Protein AF-A0A0A0R099-F1 (afdb_monomer)

Solvent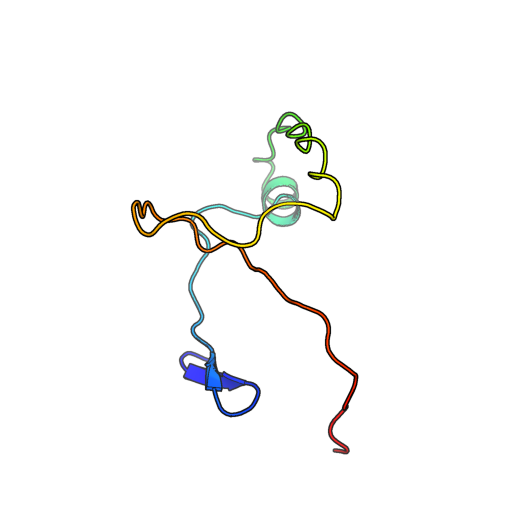-accessible surface area (backbone atoms only — not comparable to full-atom values): 5576 Å² total; per-residue (Å²): 121,77,55,42,78,48,90,96,35,66,39,82,72,76,83,72,98,63,80,50,71,70,58,23,52,75,71,71,67,60,71,93,70,81,79,76,78,74,73,81,77,78,68,97,70,86,74,88,86,81,78,98,81,79,88,76,95,72,94,72,86,82,80,79,90,72,78,94,80,80,82,82,131

Radius of gyration: 18.93 Å; Cα contacts (8 Å, |Δi|>4): 19; chains: 1; bounding box: 29×43×40 Å

Organism: NCBI:txid1564280

Foldseek 3Di:
DAQPDDPNGGDHDDDDPDDDQVVCVVVVNHDDDPPPDDPPDPDPDDDDDDDDDDDDDDPDDDDDDDDDDDDDD

Structure (mmCIF, N/CA/C/O backbone):
data_AF-A0A0A0R099-F1
#
_entry.id   AF-A0A0A0R099-F1
#
loop_
_atom_site.group_PDB
_atom_site.id
_atom_site.type_symbol
_atom_site.label_atom_id
_atom_site.label_alt_id
_atom_site.label_comp_id
_atom_site.label_asym_id
_atom_site.label_entity_id
_atom_site.label_seq_id
_atom_site.pdbx_PDB_ins_code
_atom_site.Cartn_x
_atom_site.Cartn_y
_atom_site.Cartn_z
_atom_site.occupancy
_atom_site.B_iso_or_equiv
_atom_site.auth_seq_id
_atom_site.auth_comp_id
_atom_site.auth_asym_id
_atom_site.auth_atom_id
_atom_site.pdbx_PDB_model_num
ATOM 1 N N . MET A 1 1 ? 13.104 -9.663 -4.543 1.00 77.31 1 MET A N 1
ATOM 2 C CA . MET A 1 1 ? 12.528 -8.646 -5.454 1.00 77.31 1 MET A CA 1
ATOM 3 C C . MET A 1 1 ? 13.066 -7.225 -5.233 1.00 77.31 1 MET A C 1
ATOM 5 O O . MET A 1 1 ? 12.592 -6.314 -5.897 1.00 77.31 1 MET A O 1
ATOM 9 N N . GLN A 1 2 ? 14.046 -6.986 -4.351 1.00 86.44 2 GLN A N 1
ATOM 10 C CA . GLN A 1 2 ? 14.596 -5.633 -4.205 1.00 86.44 2 GLN A CA 1
ATOM 11 C C . GLN A 1 2 ? 15.431 -5.252 -5.432 1.00 86.44 2 GLN A C 1
ATOM 13 O O . GLN A 1 2 ? 16.269 -6.044 -5.851 1.00 86.44 2 GLN A O 1
ATOM 18 N N . GLY A 1 3 ? 15.212 -4.053 -5.979 1.00 84.31 3 GLY A N 1
ATOM 19 C CA . GLY A 1 3 ? 15.940 -3.567 -7.155 1.00 84.31 3 GLY A CA 1
ATOM 20 C C . GLY A 1 3 ? 15.432 -4.123 -8.489 1.00 84.31 3 GLY A C 1
ATOM 21 O O . GLY A 1 3 ? 16.192 -4.149 -9.450 1.00 84.31 3 GLY A O 1
ATOM 22 N N . PHE A 1 4 ? 14.173 -4.577 -8.556 1.00 88.38 4 PHE A N 1
ATOM 23 C CA . PHE A 1 4 ? 13.571 -5.091 -9.790 1.00 88.38 4 PHE A CA 1
ATOM 24 C C . PHE A 1 4 ? 13.572 -4.015 -10.895 1.00 88.38 4 PHE A C 1
ATOM 26 O O . PHE A 1 4 ? 13.075 -2.915 -10.637 1.00 88.38 4 PHE A O 1
ATOM 33 N N . PRO A 1 5 ? 14.113 -4.285 -12.097 1.00 92.06 5 PRO A N 1
ATOM 34 C CA . PRO A 1 5 ? 14.090 -3.329 -13.199 1.00 92.06 5 PRO A CA 1
ATOM 35 C C . PRO A 1 5 ? 12.654 -2.990 -13.608 1.00 92.06 5 PRO A C 1
ATOM 37 O O . PRO A 1 5 ? 11.859 -3.868 -13.926 1.00 92.06 5 PRO A O 1
ATOM 40 N N . PHE A 1 6 ? 12.313 -1.710 -13.590 1.00 89.56 6 PHE A N 1
ATOM 41 C CA . PHE A 1 6 ? 11.009 -1.194 -13.971 1.00 89.56 6 PHE A CA 1
ATOM 42 C C . PHE A 1 6 ? 11.217 -0.003 -14.895 1.00 89.56 6 PHE A C 1
ATOM 44 O O . PHE A 1 6 ? 11.623 1.061 -14.430 1.00 89.56 6 PHE A O 1
ATOM 51 N N . TYR A 1 7 ? 10.986 -0.215 -16.193 1.00 87.62 7 TYR A N 1
ATOM 52 C CA . TYR A 1 7 ? 11.247 0.767 -17.253 1.00 87.62 7 TYR A CA 1
ATOM 53 C C . TYR A 1 7 ? 12.617 1.437 -17.083 1.00 87.62 7 TYR A C 1
ATOM 55 O O . TYR A 1 7 ? 12.722 2.601 -16.699 1.00 87.62 7 TYR A O 1
ATOM 63 N N . ASP A 1 8 ? 13.668 0.631 -17.255 1.00 86.00 8 ASP A N 1
ATOM 64 C CA . ASP A 1 8 ? 15.080 1.035 -17.173 1.00 86.00 8 ASP A CA 1
ATOM 65 C C . ASP A 1 8 ? 15.526 1.637 -15.828 1.00 86.00 8 ASP A C 1
ATOM 67 O O . ASP A 1 8 ? 16.656 2.106 -15.677 1.00 86.00 8 ASP A O 1
ATOM 71 N N . LYS A 1 9 ? 14.670 1.581 -14.800 1.00 91.94 9 LYS A N 1
ATOM 72 C CA . LYS A 1 9 ? 14.954 2.093 -13.460 1.00 91.94 9 LYS A CA 1
ATOM 73 C C . LYS A 1 9 ? 14.699 1.035 -12.395 1.00 91.94 9 LYS A C 1
ATOM 75 O O . LYS A 1 9 ? 13.656 0.395 -12.365 1.00 91.94 9 LYS A O 1
ATOM 80 N N . ALA A 1 10 ? 15.631 0.863 -11.462 1.00 89.69 10 ALA A N 1
ATOM 81 C CA . ALA A 1 10 ? 15.453 -0.091 -10.370 1.00 89.69 10 ALA A CA 1
ATOM 82 C C . ALA A 1 10 ? 14.314 0.344 -9.424 1.00 89.69 10 ALA A C 1
ATOM 84 O O . ALA A 1 10 ? 14.377 1.405 -8.793 1.00 89.69 10 ALA A O 1
ATOM 85 N N . MET A 1 11 ? 13.282 -0.492 -9.293 1.00 92.75 11 MET A N 1
ATOM 86 C CA . MET A 1 11 ? 12.191 -0.306 -8.343 1.00 92.75 11 MET A CA 1
ATOM 87 C C . MET A 1 11 ? 12.661 -0.652 -6.927 1.00 92.75 11 MET A C 1
ATOM 89 O O . MET A 1 11 ? 13.188 -1.737 -6.659 1.00 92.75 11 MET A O 1
ATOM 93 N N . ARG A 1 12 ? 12.433 0.273 -5.992 1.00 92.38 12 ARG A N 1
ATOM 94 C CA . ARG A 1 12 ? 12.666 0.050 -4.563 1.00 92.38 12 ARG A CA 1
ATOM 95 C C . ARG A 1 12 ? 11.367 -0.372 -3.890 1.00 92.38 12 ARG A C 1
ATOM 97 O O . ARG A 1 12 ? 10.395 0.377 -3.908 1.00 92.38 12 ARG A O 1
ATOM 104 N N . ILE A 1 13 ? 11.388 -1.527 -3.237 1.00 91.56 13 ILE A N 1
ATOM 105 C CA . ILE A 1 13 ? 10.241 -2.092 -2.526 1.00 91.56 13 ILE A CA 1
ATOM 106 C C . ILE A 1 13 ? 10.499 -1.982 -1.020 1.00 91.56 13 ILE A C 1
ATOM 108 O O . ILE A 1 13 ? 11.604 -2.248 -0.540 1.00 91.56 13 ILE A O 1
ATOM 112 N N . ALA A 1 14 ? 9.490 -1.545 -0.270 1.00 94.06 14 ALA A N 1
ATOM 113 C CA . ALA A 1 14 ? 9.524 -1.452 1.185 1.00 94.06 14 ALA A CA 1
ATOM 114 C C . ALA A 1 14 ? 8.135 -1.737 1.762 1.00 94.06 14 ALA A C 1
ATOM 116 O O . ALA A 1 14 ? 7.125 -1.526 1.091 1.00 94.06 14 ALA A O 1
ATOM 117 N N . TYR A 1 15 ? 8.090 -2.175 3.019 1.00 94.56 15 TYR A N 1
ATOM 118 C CA . TYR A 1 15 ? 6.831 -2.289 3.745 1.00 94.56 15 TYR A CA 1
ATOM 119 C C . TYR A 1 15 ? 6.238 -0.909 4.020 1.00 94.56 15 TYR A C 1
ATOM 121 O O . TYR A 1 15 ? 6.952 0.052 4.330 1.00 94.56 15 TYR A O 1
ATOM 129 N N . SER A 1 16 ? 4.914 -0.817 3.934 1.00 94.31 16 SER A N 1
ATOM 130 C CA . SER A 1 16 ? 4.196 0.345 4.434 1.00 94.31 16 SER A CA 1
ATOM 131 C C . SER A 1 16 ? 4.276 0.385 5.960 1.00 94.31 16 SER A C 1
ATOM 133 O O . SER A 1 16 ? 4.340 -0.639 6.635 1.00 94.31 16 SER A O 1
ATOM 135 N N . LYS A 1 17 ? 4.248 1.595 6.522 1.00 93.06 17 LYS A N 1
ATOM 136 C CA . LYS A 1 17 ? 4.209 1.784 7.983 1.00 93.06 17 LYS A CA 1
ATOM 137 C C . LYS A 1 17 ? 2.861 1.392 8.595 1.00 93.06 17 LYS A C 1
ATOM 139 O O . LYS A 1 17 ? 2.769 1.203 9.800 1.00 93.06 17 LYS A O 1
ATOM 144 N N . SER A 1 18 ? 1.816 1.332 7.775 1.00 92.44 18 SER A N 1
ATOM 145 C CA . SER A 1 18 ? 0.448 1.022 8.174 1.00 92.44 18 SER A CA 1
ATOM 146 C C . SER A 1 18 ? -0.185 0.057 7.182 1.00 92.44 18 SER A C 1
ATOM 148 O O . SER A 1 18 ? 0.134 0.093 5.989 1.00 92.44 18 SER A O 1
ATOM 150 N N . ASP A 1 19 ? -1.128 -0.743 7.665 1.00 92.88 19 ASP A N 1
ATOM 151 C CA . ASP A 1 19 ? -1.942 -1.609 6.820 1.00 92.88 19 ASP A CA 1
ATOM 152 C C . ASP A 1 19 ? -2.894 -0.790 5.932 1.00 92.88 19 ASP A C 1
ATOM 154 O O . ASP A 1 19 ? -3.303 0.325 6.274 1.00 92.88 19 ASP A O 1
ATOM 158 N N . SER A 1 20 ? -3.247 -1.350 4.774 1.00 92.81 20 SER A N 1
ATOM 159 C CA . SER A 1 20 ? -4.310 -0.809 3.928 1.00 92.81 20 SER A CA 1
ATOM 160 C C . SER A 1 20 ? -5.686 -1.147 4.505 1.00 92.81 20 SER A C 1
ATOM 162 O O . SER A 1 20 ? -5.835 -2.091 5.280 1.00 92.81 20 SER A O 1
ATOM 164 N N . ASP A 1 21 ? -6.717 -0.408 4.096 1.00 91.06 21 ASP A N 1
ATOM 165 C CA . ASP A 1 21 ? -8.076 -0.596 4.620 1.00 91.06 21 ASP A CA 1
ATOM 166 C C . ASP A 1 21 ? -8.614 -2.015 4.376 1.00 91.06 21 ASP A C 1
ATOM 168 O O . ASP A 1 21 ? -9.311 -2.557 5.227 1.00 91.06 21 ASP A O 1
ATOM 172 N N . ILE A 1 22 ? -8.269 -2.640 3.245 1.00 94.12 22 ILE A N 1
ATOM 173 C CA . ILE A 1 22 ? -8.672 -4.021 2.937 1.00 94.12 22 ILE A CA 1
ATOM 174 C C . ILE A 1 22 ? -8.021 -4.990 3.929 1.00 94.12 22 ILE A C 1
ATOM 176 O O . ILE A 1 22 ? -8.707 -5.821 4.519 1.00 94.12 22 ILE A O 1
ATOM 180 N N . VAL A 1 23 ? -6.715 -4.842 4.167 1.00 93.88 23 VAL A N 1
ATOM 181 C CA . VAL A 1 23 ? -5.975 -5.681 5.120 1.00 93.88 23 VAL A CA 1
ATOM 182 C C . VAL A 1 23 ? -6.486 -5.463 6.546 1.00 93.88 23 VAL A C 1
ATOM 184 O O . VAL A 1 23 ? -6.701 -6.427 7.273 1.00 93.88 23 VAL A O 1
ATOM 187 N N . ALA A 1 24 ? -6.750 -4.217 6.939 1.00 95.19 24 ALA A N 1
ATOM 188 C CA . ALA A 1 24 ? -7.277 -3.890 8.261 1.00 95.19 24 ALA A CA 1
ATOM 189 C C . ALA A 1 24 ? -8.696 -4.443 8.488 1.00 95.19 24 ALA A C 1
ATOM 191 O O . ALA A 1 24 ? -9.008 -4.892 9.589 1.00 95.19 24 ALA A O 1
ATOM 192 N N . LYS A 1 25 ? -9.552 -4.454 7.457 1.00 94.19 25 LYS A N 1
ATOM 193 C CA . LYS A 1 25 ? -10.886 -5.076 7.524 1.00 94.19 25 LYS A CA 1
ATOM 194 C C . LYS A 1 25 ? -10.790 -6.585 7.709 1.00 94.19 25 LYS A C 1
ATOM 196 O O . LYS A 1 25 ? -11.477 -7.121 8.569 1.00 94.19 25 LYS A O 1
ATOM 201 N N . LEU A 1 26 ? -9.899 -7.243 6.966 1.00 96.38 26 LEU A N 1
ATOM 202 C CA . 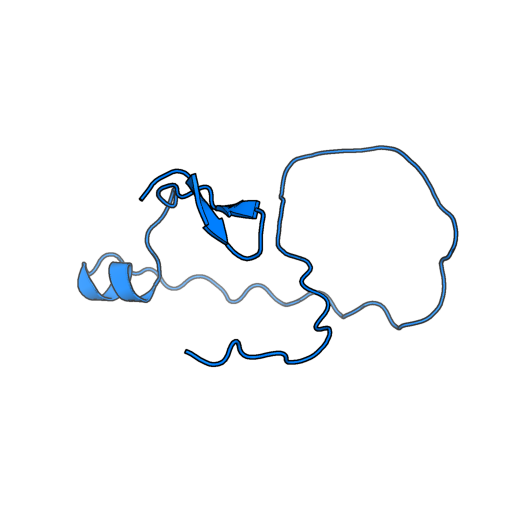LEU A 1 26 ? -9.647 -8.679 7.117 1.00 96.38 26 LEU A CA 1
ATOM 203 C C . LEU A 1 26 ? -9.109 -9.026 8.512 1.00 96.38 26 LEU A C 1
ATOM 205 O O . LEU A 1 26 ? -9.498 -10.038 9.081 1.00 96.38 26 LEU A O 1
ATOM 209 N N . LYS A 1 27 ? -8.253 -8.172 9.087 1.00 94.81 27 LYS A N 1
ATOM 210 C CA . LYS A 1 27 ? -7.721 -8.340 10.450 1.00 94.81 27 LYS A CA 1
ATOM 211 C C . LYS A 1 27 ? -8.702 -7.936 11.562 1.00 94.81 27 LYS A C 1
ATOM 213 O O . LYS A 1 27 ? -8.393 -8.154 12.728 1.00 94.81 27 LYS A O 1
ATOM 218 N N . GLY A 1 28 ? -9.834 -7.303 11.242 1.00 93.50 28 GLY A N 1
ATOM 219 C CA . GLY A 1 28 ? -10.773 -6.770 12.239 1.00 93.50 28 GLY A CA 1
ATOM 220 C C . GLY A 1 28 ? -10.273 -5.531 13.000 1.00 93.50 28 GLY A C 1
ATOM 221 O O . GLY A 1 28 ? -10.850 -5.160 14.016 1.00 93.50 28 GLY A O 1
ATOM 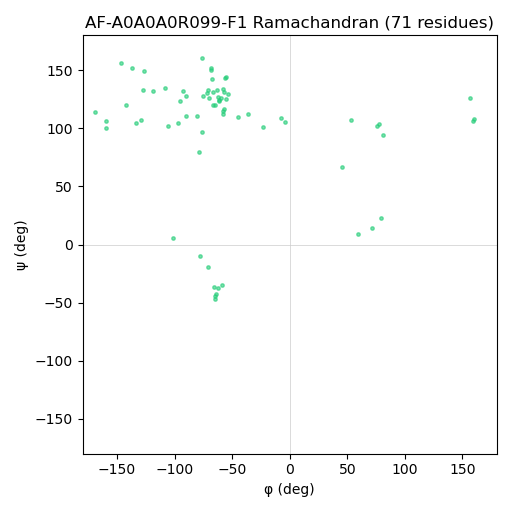222 N N . THR A 1 29 ? -9.214 -4.869 12.526 1.00 93.00 29 THR A N 1
ATOM 223 C CA . THR A 1 29 ? -8.623 -3.670 13.157 1.00 93.00 29 THR A CA 1
ATOM 224 C C . THR A 1 29 ? -9.024 -2.364 12.464 1.00 93.00 29 THR A C 1
ATOM 226 O O . THR A 1 29 ? -8.522 -1.291 12.810 1.00 93.00 29 THR A O 1
ATOM 229 N N . TYR A 1 30 ? -9.920 -2.435 11.475 1.00 91.50 30 TYR A N 1
ATOM 230 C CA . TYR A 1 30 ? -10.370 -1.276 10.710 1.00 91.50 30 TYR A CA 1
ATOM 231 C C . TYR A 1 30 ? -11.079 -0.248 11.597 1.00 91.50 30 TYR A C 1
ATOM 233 O O . TYR A 1 30 ? -12.045 -0.557 12.291 1.00 91.50 30 TYR A O 1
ATOM 241 N N . LYS A 1 31 ? -10.620 1.003 11.518 1.00 88.88 31 LYS A N 1
ATOM 242 C CA . LYS A 1 31 ? -11.292 2.170 12.094 1.00 88.88 31 LYS A CA 1
ATOM 243 C C . LYS A 1 31 ? -11.650 3.126 10.968 1.00 88.88 31 LYS A C 1
ATOM 245 O O . LYS A 1 31 ? -10.798 3.429 10.129 1.00 88.88 31 LYS A O 1
ATOM 250 N N . GLU A 1 32 ? -12.892 3.602 10.954 1.00 86.19 32 GLU A N 1
ATOM 251 C CA . GLU A 1 32 ? -13.336 4.559 9.948 1.00 86.19 32 GLU A CA 1
ATOM 252 C C . GLU A 1 32 ? -12.565 5.871 10.112 1.00 86.19 32 GLU A C 1
ATOM 254 O O . GLU A 1 32 ? -12.571 6.505 11.169 1.00 86.19 32 GLU A O 1
ATOM 259 N N . ARG A 1 33 ? -11.839 6.250 9.059 1.00 81.12 33 ARG A N 1
ATOM 260 C CA . ARG A 1 33 ? -11.104 7.510 9.020 1.00 81.12 33 ARG A CA 1
ATOM 261 C C . ARG A 1 33 ? -12.003 8.564 8.379 1.00 81.12 33 ARG A C 1
ATOM 263 O O . ARG A 1 33 ? -12.547 8.290 7.307 1.00 81.12 33 ARG A O 1
ATOM 270 N N . PRO A 1 34 ? -12.135 9.766 8.972 1.00 79.88 34 PRO A N 1
ATOM 271 C CA . PRO A 1 34 ? -12.913 10.830 8.358 1.00 79.88 34 PRO A CA 1
ATOM 272 C C . PRO A 1 34 ? -12.352 11.109 6.964 1.00 79.88 34 PRO A C 1
ATOM 274 O O . PRO A 1 34 ? -11.135 11.238 6.783 1.00 79.88 34 PRO A O 1
ATOM 277 N N . LYS A 1 35 ? -13.238 11.166 5.964 1.00 75.19 35 LYS A N 1
ATOM 278 C CA . LYS A 1 35 ? -12.850 11.495 4.591 1.00 75.19 35 LYS A CA 1
ATOM 279 C C . LYS A 1 35 ? -12.176 12.862 4.625 1.00 75.19 35 LYS A C 1
ATOM 281 O O . LYS A 1 35 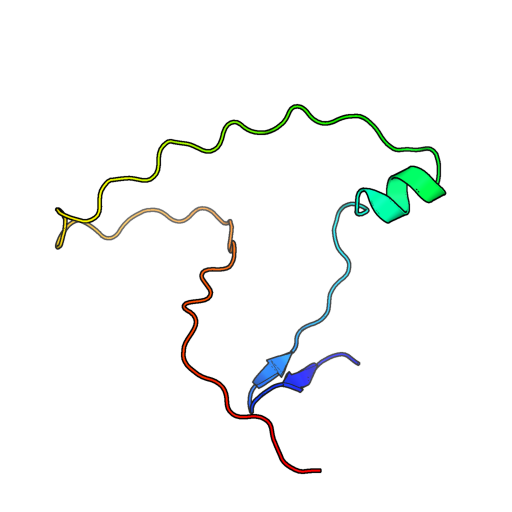? -12.827 13.861 4.918 1.00 75.19 35 LYS A O 1
ATOM 286 N N . LYS A 1 36 ? -10.869 12.907 4.347 1.00 75.31 36 LYS A N 1
ATOM 287 C CA . LYS A 1 36 ? -10.165 14.181 4.189 1.00 75.31 36 LYS A CA 1
ATOM 288 C C . LYS A 1 36 ? -10.871 14.946 3.074 1.00 75.31 36 LYS A C 1
ATOM 290 O O . LYS A 1 36 ? -10.897 14.477 1.933 1.00 75.31 36 LYS A O 1
ATOM 295 N N . VAL A 1 37 ? -11.477 16.082 3.420 1.00 72.25 37 VAL A N 1
ATOM 296 C CA . VAL A 1 37 ? -12.053 17.009 2.446 1.00 72.25 37 VAL A CA 1
ATOM 297 C C . VAL A 1 37 ? -10.920 17.380 1.504 1.00 72.25 37 VAL A C 1
ATOM 299 O O . VAL A 1 37 ? -9.888 17.895 1.936 1.00 72.25 37 VAL A O 1
ATOM 302 N N . LYS A 1 38 ? -11.066 17.023 0.227 1.00 72.69 38 LYS A N 1
ATOM 303 C CA . LYS A 1 38 ? -10.085 17.413 -0.781 1.00 72.69 38 LYS A CA 1
ATOM 304 C C . LYS A 1 38 ? -10.092 18.944 -0.822 1.00 72.69 38 LYS A C 1
ATOM 306 O O . LYS A 1 38 ? -11.176 19.503 -1.005 1.00 72.69 38 LYS A O 1
ATOM 311 N N . PRO A 1 39 ? -8.947 19.622 -0.631 1.00 72.38 39 PRO A N 1
ATOM 312 C CA . PRO A 1 39 ? -8.899 21.061 -0.830 1.00 72.38 39 PRO A CA 1
ATOM 313 C C . PRO A 1 39 ? -9.369 21.375 -2.260 1.00 72.38 39 PRO A C 1
ATOM 315 O O . PRO A 1 39 ? -9.111 20.569 -3.167 1.00 72.38 39 PRO A O 1
ATOM 318 N N . PRO A 1 40 ? -10.096 22.489 -2.468 1.00 71.94 40 PRO A N 1
ATOM 319 C CA . PRO A 1 40 ? -10.522 22.888 -3.802 1.00 71.94 40 PRO A CA 1
ATOM 320 C C . PRO A 1 40 ? -9.290 22.946 -4.709 1.00 71.94 40 PRO A C 1
ATOM 322 O O . PRO A 1 40 ? -8.262 23.510 -4.332 1.00 71.94 40 PRO A O 1
ATOM 325 N N . LYS A 1 41 ? -9.370 22.297 -5.878 1.00 68.62 41 LYS A N 1
ATOM 326 C CA . LYS A 1 41 ? -8.303 22.362 -6.882 1.00 68.62 41 LYS A CA 1
ATOM 327 C C . LYS A 1 41 ? -8.057 23.843 -7.200 1.00 68.62 41 LYS A C 1
ATOM 329 O O . LYS A 1 41 ? -9.029 24.511 -7.559 1.00 68.62 41 LYS A O 1
ATOM 334 N N . PRO A 1 42 ? -6.821 24.361 -7.082 1.00 62.50 42 PRO A N 1
ATOM 335 C CA . PRO A 1 42 ? -6.522 25.686 -7.602 1.00 62.50 42 PRO A CA 1
ATOM 336 C C . PRO A 1 42 ? -6.848 25.694 -9.100 1.00 62.50 42 PRO A C 1
ATOM 338 O O . PRO A 1 42 ? -6.553 24.730 -9.814 1.00 62.50 42 PRO A O 1
ATOM 341 N 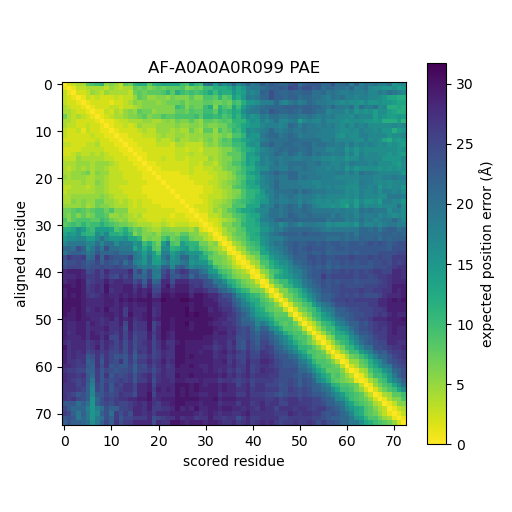N . ALA A 1 43 ? -7.543 26.743 -9.539 1.00 52.00 43 ALA A N 1
ATOM 342 C CA . ALA A 1 43 ? -7.888 26.949 -10.938 1.00 52.00 43 ALA A CA 1
ATOM 343 C C . ALA A 1 43 ? -6.609 26.939 -11.801 1.00 52.00 43 ALA A C 1
ATOM 345 O O . ALA A 1 43 ? -5.563 27.405 -11.344 1.00 52.00 43 ALA A O 1
ATOM 346 N N . PRO A 1 44 ? -6.648 26.401 -13.032 1.00 51.41 44 PRO A N 1
ATOM 347 C CA . PRO A 1 44 ? -5.483 26.393 -13.901 1.00 51.41 44 PRO A CA 1
ATOM 348 C C . PRO A 1 44 ? -5.281 27.798 -14.480 1.00 51.41 44 PRO A C 1
ATOM 350 O O . PRO A 1 44 ? -5.920 28.172 -15.458 1.00 51.41 44 PRO A O 1
ATOM 353 N N . GLY A 1 45 ? -4.405 28.586 -13.864 1.00 53.41 45 GLY A N 1
ATOM 354 C CA . GLY A 1 45 ? -3.956 29.867 -14.402 1.00 53.41 45 GLY A CA 1
ATOM 355 C C . GLY A 1 45 ? -3.443 30.773 -13.294 1.00 53.41 45 GLY A C 1
ATOM 356 O O . GLY A 1 45 ? -4.190 31.046 -12.363 1.00 53.41 45 GLY A O 1
ATOM 357 N N . ILE A 1 46 ? -2.212 31.279 -13.446 1.00 52.88 46 ILE A N 1
ATOM 358 C CA . ILE A 1 4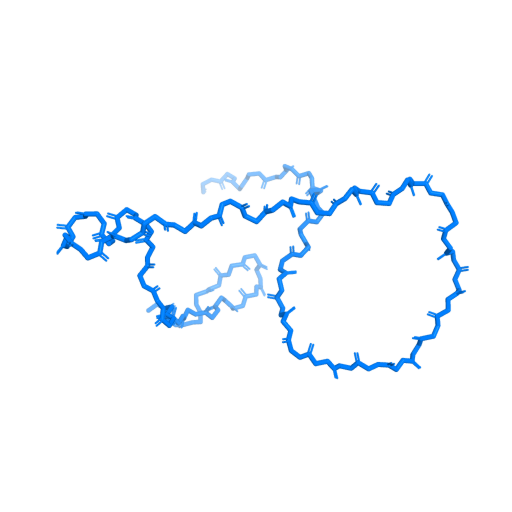6 ? -1.426 32.033 -12.447 1.00 52.88 46 ILE A CA 1
ATOM 359 C C . ILE A 1 46 ? -0.855 31.017 -11.427 1.00 52.88 46 ILE A C 1
ATOM 361 O O . ILE A 1 46 ? -1.588 30.422 -10.657 1.00 52.88 46 ILE A O 1
ATOM 365 N N . GLU A 1 47 ? 0.418 30.621 -11.416 1.00 42.84 47 GLU A N 1
ATOM 366 C CA . GLU A 1 47 ? 1.615 31.451 -11.298 1.00 42.84 47 GLU A CA 1
ATOM 367 C C . GLU A 1 47 ? 2.838 30.6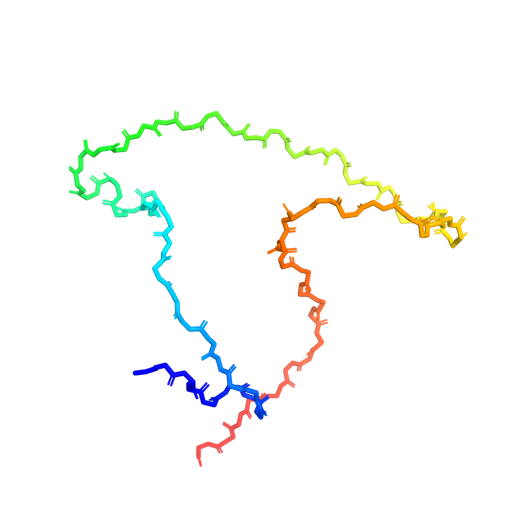75 -11.826 1.00 42.84 47 GLU A C 1
ATOM 369 O O . GLU A 1 47 ? 3.381 29.782 -11.172 1.00 42.84 47 GLU A O 1
ATOM 374 N N . GLU A 1 48 ? 3.329 31.052 -13.005 1.00 49.50 48 GLU A N 1
ATOM 375 C CA . GLU A 1 48 ? 4.770 31.019 -13.226 1.00 49.50 48 GLU A CA 1
ATOM 376 C C . GLU A 1 48 ? 5.403 32.010 -12.237 1.00 49.50 48 GLU A C 1
ATOM 378 O O . GLU A 1 48 ? 4.973 33.160 -12.163 1.00 49.50 48 GLU A O 1
ATOM 383 N N . LYS A 1 49 ? 6.463 31.580 -11.540 1.00 50.06 49 LYS A N 1
ATOM 384 C CA . LYS A 1 49 ? 7.318 32.369 -10.627 1.00 50.06 49 LYS A CA 1
ATOM 385 C C . LYS A 1 49 ? 6.755 32.582 -9.212 1.00 50.06 49 LYS A C 1
ATOM 387 O O . LYS A 1 49 ? 6.148 33.607 -8.940 1.00 50.06 49 LYS A O 1
ATOM 392 N N . LYS A 1 50 ? 7.140 31.703 -8.275 1.00 42.22 50 LYS A N 1
ATOM 393 C CA . LYS A 1 50 ? 7.782 32.095 -7.000 1.00 42.22 50 LYS A CA 1
ATOM 394 C C . LYS A 1 50 ? 8.363 30.894 -6.231 1.00 42.22 50 LYS A C 1
ATOM 396 O O . LYS A 1 50 ? 7.662 30.025 -5.732 1.00 42.22 50 LYS A O 1
ATOM 401 N N . ASP A 1 51 ? 9.690 30.925 -6.138 1.00 40.75 51 ASP A N 1
ATOM 402 C CA . ASP A 1 51 ? 10.490 30.670 -4.937 1.00 40.75 51 ASP A CA 1
ATOM 403 C C . ASP A 1 51 ? 10.726 29.250 -4.382 1.00 40.75 51 ASP A C 1
ATOM 405 O O . ASP A 1 51 ? 10.012 28.685 -3.556 1.00 40.75 51 ASP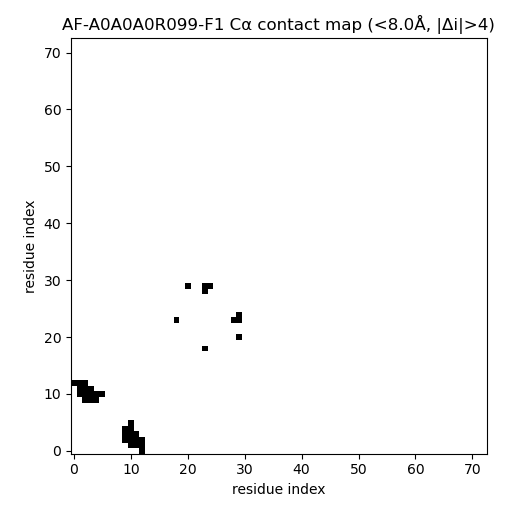 A O 1
ATOM 409 N N . LYS A 1 52 ? 11.945 28.785 -4.693 1.00 48.81 52 LYS A N 1
ATOM 410 C CA . LYS A 1 52 ? 12.918 28.203 -3.750 1.00 48.81 52 LYS A CA 1
ATOM 411 C C . LYS A 1 52 ? 12.704 28.644 -2.283 1.00 48.81 52 LYS A C 1
ATOM 413 O O . LYS A 1 52 ? 13.227 29.676 -1.879 1.00 48.81 52 LYS A O 1
ATOM 418 N N . LYS A 1 53 ? 12.085 27.799 -1.454 1.00 48.56 53 LYS A N 1
ATOM 419 C CA . LYS A 1 53 ? 12.526 27.384 -0.094 1.00 48.56 53 LYS A CA 1
ATOM 420 C C . LYS A 1 53 ? 11.331 26.826 0.680 1.00 48.56 53 LYS A C 1
ATOM 422 O O . LYS A 1 53 ? 10.517 27.588 1.186 1.00 48.56 53 LYS A O 1
ATOM 427 N N . LYS A 1 54 ? 11.329 25.503 0.867 1.00 36.41 54 LYS A N 1
ATOM 428 C CA . LYS A 1 54 ? 11.155 24.777 2.145 1.00 36.41 54 LYS A CA 1
ATOM 429 C C . LYS A 1 54 ? 10.701 23.348 1.841 1.00 36.41 54 LYS A C 1
ATOM 431 O O . LYS A 1 54 ? 9.555 23.098 1.498 1.00 36.41 54 LYS A O 1
ATOM 436 N N . LYS A 1 55 ? 11.627 22.403 2.010 1.00 41.50 55 LYS A N 1
ATOM 437 C CA . LYS A 1 55 ? 11.302 20.998 2.274 1.00 41.50 55 LYS A CA 1
ATOM 438 C C . LYS A 1 55 ? 10.650 20.956 3.667 1.00 41.50 55 LYS A C 1
ATOM 440 O O . LYS A 1 55 ? 11.213 21.533 4.597 1.00 41.50 55 LYS A O 1
ATOM 445 N N . PRO A 1 56 ? 9.505 20.284 3.822 1.00 40.72 56 PRO A N 1
ATOM 446 C CA . PRO A 1 56 ? 9.571 19.016 4.526 1.00 40.72 56 PRO A CA 1
ATOM 447 C C . PRO A 1 56 ? 8.942 17.890 3.707 1.00 40.72 56 PRO A C 1
ATOM 449 O O . PRO A 1 56 ? 8.061 18.069 2.876 1.00 40.72 56 PRO A O 1
ATOM 452 N N . SER A 1 57 ? 9.498 16.711 3.937 1.00 43.50 57 SER A N 1
ATOM 453 C CA . SER A 1 57 ? 9.087 15.401 3.451 1.00 43.50 57 SER A CA 1
ATOM 454 C C . SER A 1 57 ? 7.570 15.197 3.339 1.00 43.50 57 SER A C 1
ATOM 456 O O . SER A 1 57 ? 6.907 15.025 4.358 1.00 43.50 57 SER A O 1
ATOM 458 N N . ASN A 1 58 ? 7.061 15.069 2.116 1.00 33.84 58 ASN A N 1
ATOM 459 C CA . ASN A 1 58 ? 6.090 14.030 1.777 1.00 33.84 58 ASN A CA 1
ATOM 460 C C . ASN A 1 58 ? 6.111 13.826 0.256 1.00 33.84 58 ASN A C 1
ATOM 462 O O . ASN A 1 58 ? 5.587 14.638 -0.499 1.00 33.84 58 ASN A O 1
ATOM 466 N N . ALA A 1 59 ? 6.806 12.786 -0.203 1.00 39.59 59 ALA A N 1
ATOM 467 C CA . ALA A 1 59 ? 6.834 12.420 -1.613 1.00 39.59 59 ALA A CA 1
ATOM 468 C C . ALA A 1 59 ? 5.537 11.670 -1.947 1.00 39.59 59 ALA A C 1
ATOM 470 O O . ALA A 1 59 ? 5.505 10.443 -1.974 1.00 39.59 59 ALA A O 1
ATOM 471 N N . GLU A 1 60 ? 4.455 12.420 -2.146 1.00 34.50 60 GLU A N 1
ATOM 472 C CA . GLU A 1 60 ? 3.254 11.932 -2.813 1.00 34.50 60 GLU A CA 1
ATOM 473 C C . GLU A 1 60 ? 3.383 12.193 -4.316 1.00 34.50 60 GLU A C 1
ATOM 475 O O . GLU A 1 60 ? 3.401 13.328 -4.783 1.00 34.50 60 GLU A O 1
ATOM 480 N N . ASN A 1 61 ? 3.536 11.083 -5.034 1.00 46.56 61 ASN A N 1
ATOM 481 C CA . ASN A 1 61 ? 3.193 10.835 -6.430 1.00 46.56 61 ASN A CA 1
ATOM 482 C C . ASN A 1 61 ? 2.481 11.983 -7.171 1.00 46.56 61 ASN A C 1
ATOM 484 O O . ASN A 1 61 ? 1.268 12.154 -7.052 1.00 46.56 61 ASN A O 1
ATOM 488 N N . ALA A 1 62 ? 3.216 12.662 -8.050 1.00 36.44 62 ALA A N 1
ATOM 489 C CA . ALA A 1 62 ? 2.647 13.314 -9.220 1.00 36.44 62 ALA A CA 1
ATOM 490 C C . ALA A 1 62 ? 3.027 12.464 -10.437 1.00 36.44 62 ALA A C 1
ATOM 492 O O . ALA A 1 62 ? 4.171 12.480 -10.880 1.00 36.44 62 ALA A O 1
ATOM 493 N N . ASN A 1 63 ? 2.073 11.672 -10.920 1.00 43.09 63 ASN A N 1
ATOM 494 C CA . ASN A 1 63 ? 2.182 10.952 -12.181 1.00 43.09 63 ASN A CA 1
ATOM 495 C C . ASN A 1 63 ? 1.460 11.794 -13.248 1.00 43.09 63 ASN A C 1
ATOM 497 O O . ASN A 1 63 ? 0.227 11.839 -13.215 1.00 43.09 63 ASN A O 1
ATOM 501 N N . PRO A 1 64 ? 2.152 12.513 -14.152 1.00 44.78 64 PRO A N 1
ATOM 502 C CA . PRO A 1 64 ? 1.516 13.014 -15.354 1.00 44.78 64 PRO A CA 1
ATOM 503 C C . PRO A 1 64 ? 1.466 11.868 -16.362 1.00 44.78 64 PRO A C 1
ATOM 505 O O . PRO A 1 64 ? 2.478 11.406 -16.881 1.00 44.78 64 PRO A O 1
ATOM 508 N N . ASN A 1 65 ? 0.246 11.400 -16.593 1.00 47.34 65 ASN A N 1
ATOM 509 C CA . ASN A 1 65 ? -0.117 10.517 -17.685 1.00 47.34 65 ASN A CA 1
ATOM 510 C C . ASN A 1 65 ? 0.518 11.019 -18.999 1.00 47.34 65 ASN A C 1
ATOM 512 O O . ASN A 1 65 ? 0.101 12.049 -19.525 1.00 47.34 65 ASN A O 1
ATOM 516 N N . THR A 1 66 ? 1.511 10.301 -19.519 1.00 41.88 66 THR A N 1
ATOM 517 C CA . THR A 1 66 ? 1.904 10.365 -20.927 1.00 41.88 66 THR A CA 1
ATOM 518 C C . THR A 1 66 ? 1.959 8.934 -21.442 1.00 41.88 66 THR A C 1
ATOM 520 O O . THR A 1 66 ? 2.790 8.141 -21.027 1.00 41.88 66 THR A O 1
ATOM 523 N N . GLN A 1 67 ? 0.951 8.638 -22.262 1.00 46.12 67 GLN A N 1
ATOM 524 C CA . GLN A 1 67 ? 0.963 7.733 -23.409 1.00 46.12 67 GLN A CA 1
ATOM 525 C C . GLN A 1 67 ? 1.472 6.299 -23.189 1.00 46.12 67 GLN A C 1
ATOM 527 O O . GLN A 1 67 ? 2.655 6.018 -23.069 1.00 46.12 67 GLN A O 1
ATOM 532 N N . THR A 1 68 ? 0.492 5.393 -23.211 1.00 51.84 68 THR A N 1
ATOM 533 C CA . THR A 1 68 ? 0.530 4.066 -23.838 1.00 51.84 68 THR A CA 1
ATOM 534 C C . THR A 1 68 ? 1.775 3.780 -24.680 1.00 51.84 68 THR A C 1
ATOM 536 O O . THR A 1 68 ? 1.833 4.259 -25.804 1.00 51.84 68 THR A O 1
ATOM 539 N N . GLU A 1 69 ? 2.658 2.902 -24.206 1.00 54.44 69 GLU A N 1
ATOM 540 C CA . GLU A 1 69 ? 3.230 1.837 -25.037 1.00 54.44 69 GLU A CA 1
ATOM 541 C C . GLU A 1 69 ? 3.383 0.571 -24.186 1.00 54.44 69 GLU A C 1
ATOM 543 O O . GLU A 1 69 ? 3.991 0.551 -23.116 1.00 54.44 69 GLU A O 1
ATOM 548 N N . GLN A 1 70 ? 2.703 -0.472 -24.648 1.00 61.50 70 GLN A N 1
ATOM 549 C CA . GLN A 1 70 ? 2.689 -1.821 -24.107 1.00 61.50 70 GLN A CA 1
ATOM 550 C C . GLN A 1 70 ? 3.825 -2.592 -24.798 1.00 61.50 70 GLN A C 1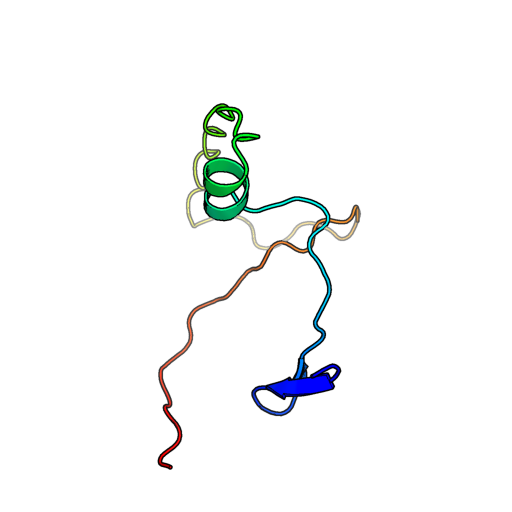
ATOM 552 O O . GLN A 1 70 ? 3.861 -2.580 -26.028 1.00 61.50 70 GLN A O 1
ATOM 557 N N . PRO A 1 71 ? 4.746 -3.262 -24.084 1.00 61.19 71 PRO A N 1
ATOM 558 C CA . PRO A 1 71 ? 5.762 -4.059 -24.758 1.00 61.19 71 PRO A CA 1
ATOM 559 C C . PRO A 1 71 ? 5.109 -5.322 -25.347 1.00 61.19 71 PRO A C 1
ATOM 561 O O . PRO A 1 71 ? 4.371 -6.008 -24.628 1.00 61.19 71 PRO A O 1
ATOM 564 N N . PRO A 1 72 ? 5.338 -5.653 -26.631 1.00 71.50 72 PRO A N 1
ATOM 565 C CA . PRO A 1 72 ? 5.042 -6.983 -27.123 1.00 71.50 72 PRO A CA 1
ATOM 566 C C . PRO A 1 72 ? 6.046 -7.962 -26.502 1.00 71.50 72 PRO A C 1
ATOM 568 O O . PRO A 1 72 ? 7.252 -7.737 -26.549 1.00 71.50 72 PRO A O 1
ATOM 571 N N . ASN A 1 73 ? 5.457 -8.983 -25.881 1.00 60.38 73 ASN A N 1
ATOM 572 C CA . ASN A 1 73 ? 6.003 -10.219 -25.316 1.00 60.38 73 ASN A CA 1
ATOM 573 C C . ASN A 1 73 ? 7.508 -10.496 -25.471 1.00 60.38 73 ASN A C 1
ATOM 575 O O . ASN A 1 73 ? 7.946 -10.756 -26.613 1.00 60.38 73 ASN A O 1
#

pLDDT: mean 70.11, std 21.33, range [33.84, 96.38]

Mean predicted aligned error: 16.7 Å

Secondary structure (DSSP, 8-state):
-TTEEETTEEEP----SS--HHHHHHTT---PPP--PPPPPPPS---S---------------------PPP-

Sequence (73 aa):
MQGFPFYDKAMRIAYSKSDSDIVAKLKGTYKERPKKVKPPKPAPGIEEKKDKKKKPSNAENANPNTQTEQPPN